Protein AF-A0A546XQP2-F1 (afdb_monomer)

Secondary structure (DSSP, 8-state):
--------EEEEEEE--SS-TT-EEEEEEEPPPGGG-TT------------------PPP----PPP-----TT-TTEEEEEEEEEEEETTEEEEEEEEEPPPHHHHHHHHHT--SS---HHHHHHHHHSS-HHHHTT--THHHHHHHHHHHHHS-GGGSPP---TTS--

Sequence (170 aa):
MQKSDDTLTARVAVPQSKSDPSDVEFEEIPLPPRDMWGDSVTAASGASTEATSAVVTKGPDREIETLDFLLEENSDVLRNIPLKFPFNWQGNPVRTISVRRLTTGEVGNIIDKRPADVPDNFDIYGAMTGLPASVLRGLISDDGELVAEACYDFLPRYFRPAEMDQSASS

Structure (mmCIF, N/CA/C/O backbone):
data_AF-A0A546XQP2-F1
#
_entry.id   AF-A0A546XQP2-F1
#
loop_
_atom_site.group_PDB
_atom_site.id
_atom_site.type_symbol
_atom_site.label_atom_id
_atom_site.label_alt_id
_atom_site.label_comp_id
_atom_site.label_asym_id
_atom_site.label_entity_id
_atom_site.label_seq_id
_atom_site.pdbx_PDB_ins_code
_atom_site.Cartn_x
_atom_site.Cartn_y
_atom_site.Cartn_z
_atom_site.occupancy
_atom_site.B_iso_or_equiv
_atom_site.auth_seq_id
_atom_site.auth_comp_id
_atom_site.auth_asym_id
_atom_site.auth_atom_id
_atom_site.pdbx_PDB_model_num
ATOM 1 N N . MET A 1 1 ? 12.754 -40.953 -59.811 1.00 38.28 1 MET A N 1
ATOM 2 C CA . MET A 1 1 ? 12.366 -40.458 -58.473 1.00 38.28 1 MET A CA 1
ATOM 3 C C . MET A 1 1 ? 12.185 -38.952 -58.573 1.00 38.28 1 MET A C 1
ATOM 5 O O . MET A 1 1 ? 13.168 -38.256 -58.781 1.00 38.28 1 MET A O 1
ATOM 9 N N . GLN A 1 2 ? 10.936 -38.478 -58.559 1.00 37.81 2 GLN A N 1
ATOM 10 C CA . GLN A 1 2 ? 10.591 -37.051 -58.536 1.00 37.81 2 GLN A CA 1
ATOM 11 C C . GLN A 1 2 ? 10.894 -36.499 -57.137 1.00 37.81 2 GLN A C 1
ATOM 13 O O . GLN A 1 2 ? 10.379 -37.032 -56.158 1.00 37.81 2 GLN A O 1
ATOM 18 N N . LYS A 1 3 ? 11.751 -35.477 -57.037 1.00 40.09 3 LYS A N 1
ATOM 19 C CA . LYS A 1 3 ? 11.860 -34.643 -55.834 1.00 40.09 3 LYS A CA 1
ATOM 20 C C . LYS A 1 3 ? 10.870 -33.497 -56.006 1.00 40.09 3 LYS A C 1
ATOM 22 O O . LYS A 1 3 ? 11.034 -32.691 -56.914 1.00 40.09 3 LYS A O 1
ATOM 27 N N . SER A 1 4 ? 9.821 -33.494 -55.199 1.00 43.28 4 SER A N 1
ATOM 28 C CA . SER A 1 4 ? 8.871 -32.391 -55.112 1.00 43.28 4 SER A CA 1
ATOM 29 C C . SER A 1 4 ? 9.535 -31.254 -54.331 1.00 43.28 4 SER A C 1
ATOM 31 O O . SER A 1 4 ? 9.843 -31.436 -53.155 1.00 43.28 4 SER A O 1
ATOM 33 N N . ASP A 1 5 ? 9.797 -30.125 -54.989 1.00 50.97 5 ASP A N 1
ATOM 34 C CA . ASP A 1 5 ? 10.130 -28.855 -54.333 1.00 50.97 5 ASP A CA 1
ATOM 35 C C . ASP A 1 5 ? 8.856 -28.329 -53.660 1.00 50.97 5 ASP A C 1
ATOM 37 O O . ASP A 1 5 ? 7.999 -27.715 -54.297 1.00 50.97 5 ASP A O 1
ATOM 41 N N . ASP A 1 6 ? 8.693 -28.654 -52.380 1.00 58.12 6 ASP A N 1
ATOM 42 C CA . ASP A 1 6 ? 7.555 -28.231 -51.568 1.00 58.12 6 ASP A CA 1
ATOM 43 C C . ASP A 1 6 ? 7.735 -26.739 -51.234 1.00 58.12 6 ASP A C 1
ATOM 45 O O . ASP A 1 6 ? 8.459 -26.361 -50.309 1.00 58.12 6 ASP A O 1
ATOM 49 N N . THR A 1 7 ? 7.164 -25.867 -52.069 1.00 57.34 7 THR A N 1
ATOM 50 C CA . THR A 1 7 ? 7.239 -24.409 -51.908 1.00 57.34 7 THR A CA 1
ATOM 51 C C . THR A 1 7 ? 6.306 -24.007 -50.769 1.00 57.34 7 THR A C 1
ATOM 53 O O . THR A 1 7 ? 5.112 -23.795 -50.959 1.00 57.34 7 THR A O 1
ATOM 56 N N . LEU A 1 8 ? 6.841 -23.960 -49.552 1.00 63.12 8 LEU A N 1
ATOM 57 C CA . LEU A 1 8 ? 6.102 -23.506 -48.377 1.00 63.12 8 LEU A CA 1
ATOM 58 C C . LEU A 1 8 ? 5.763 -22.014 -48.553 1.00 63.12 8 LEU A C 1
ATOM 60 O O . LEU A 1 8 ? 6.649 -21.215 -48.840 1.00 63.12 8 LEU A O 1
ATOM 64 N N . THR A 1 9 ? 4.502 -21.618 -48.390 1.00 63.66 9 THR A N 1
ATOM 65 C CA . THR A 1 9 ? 4.076 -20.207 -48.378 1.00 63.66 9 THR A CA 1
ATOM 66 C C . THR A 1 9 ? 3.639 -19.805 -46.969 1.00 63.66 9 THR A C 1
ATOM 68 O O . THR A 1 9 ? 3.063 -20.606 -46.231 1.00 63.66 9 THR A O 1
ATOM 71 N N . ALA A 1 10 ? 3.939 -18.571 -46.565 1.00 65.69 10 ALA A N 1
ATOM 72 C CA . ALA A 1 10 ? 3.492 -17.986 -45.302 1.00 65.6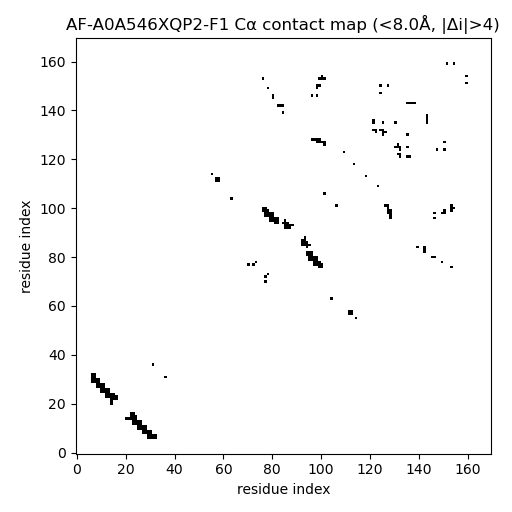9 10 ALA A CA 1
ATOM 73 C C . ALA A 1 10 ? 2.486 -16.864 -45.565 1.00 65.69 10 ALA A C 1
ATOM 75 O O . ALA A 1 10 ? 2.716 -16.019 -46.426 1.00 65.69 10 ALA A O 1
ATOM 76 N N . ARG A 1 11 ? 1.392 -16.835 -44.796 1.00 68.88 11 ARG A N 1
ATOM 77 C CA . ARG A 1 11 ? 0.415 -15.738 -44.804 1.00 68.88 11 ARG A CA 1
ATOM 78 C C . ARG A 1 11 ? 0.847 -14.664 -43.818 1.00 68.88 11 ARG A C 1
ATOM 80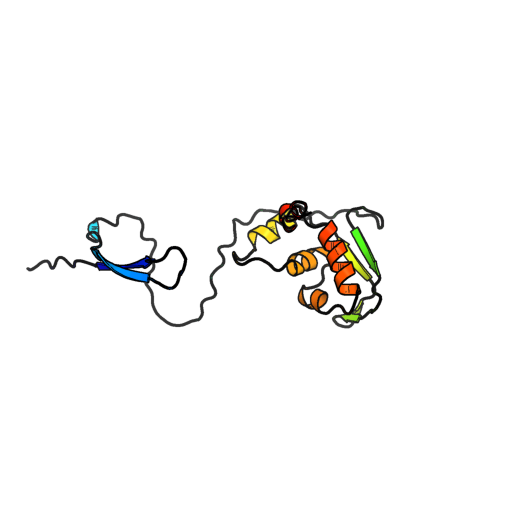 O O . ARG A 1 11 ? 0.917 -14.937 -42.621 1.00 68.88 11 ARG A O 1
ATOM 87 N N . VAL A 1 12 ? 1.119 -13.462 -44.310 1.00 65.31 12 VAL A N 1
ATOM 88 C CA . VAL A 1 12 ? 1.498 -12.307 -43.492 1.00 65.31 12 VAL A CA 1
ATOM 89 C C . VAL A 1 12 ? 0.381 -11.276 -43.559 1.00 65.31 12 VAL A C 1
ATOM 91 O O . VAL A 1 12 ? -0.090 -10.935 -44.638 1.00 65.31 12 VAL A O 1
ATOM 94 N N . ALA A 1 13 ? -0.059 -10.805 -42.395 1.00 71.38 13 ALA A N 1
ATOM 95 C CA . ALA A 1 13 ? -1.063 -9.758 -42.287 1.00 71.38 13 ALA A CA 1
ATOM 96 C C . ALA A 1 13 ? -0.361 -8.393 -42.371 1.00 71.38 13 ALA A C 1
ATOM 98 O O . ALA A 1 13 ? 0.458 -8.065 -41.509 1.00 71.38 13 ALA A O 1
ATOM 99 N N . VAL A 1 14 ? -0.653 -7.618 -43.414 1.00 68.25 14 VAL A N 1
ATOM 100 C CA . VAL A 1 14 ? -0.104 -6.279 -43.635 1.00 68.25 14 VAL A CA 1
ATOM 101 C C . VAL A 1 14 ? -1.186 -5.245 -43.299 1.00 68.25 14 VAL A C 1
ATOM 103 O O . VAL A 1 14 ? -2.235 -5.236 -43.949 1.00 68.25 14 VAL A O 1
ATOM 106 N N . PRO A 1 15 ? -0.984 -4.389 -42.279 1.00 67.00 15 PRO A N 1
ATOM 107 C CA . PRO A 1 15 ? -1.953 -3.357 -41.927 1.00 67.00 15 PRO A CA 1
ATOM 108 C C . PRO A 1 15 ? -2.037 -2.317 -43.047 1.00 67.00 15 PRO A C 1
ATOM 110 O O . PRO A 1 15 ? -1.030 -1.710 -43.414 1.00 67.00 15 PRO A O 1
ATOM 113 N N . GLN A 1 16 ? -3.241 -2.117 -43.582 1.00 70.06 16 GLN A N 1
ATOM 114 C CA . GLN A 1 16 ? -3.504 -1.191 -44.690 1.00 70.06 16 GLN A CA 1
ATOM 115 C C . GLN A 1 16 ? -3.756 0.243 -44.203 1.00 70.06 16 GLN A C 1
ATOM 117 O O . GLN A 1 16 ? -3.618 1.204 -44.962 1.00 70.06 16 GLN A O 1
ATOM 122 N N . SER A 1 17 ? -4.059 0.414 -42.914 1.00 60.28 17 SER A N 1
ATOM 123 C CA . SER A 1 17 ? -4.358 1.709 -42.311 1.00 60.28 17 SER A CA 1
ATOM 124 C C . SER A 1 17 ? -3.447 2.011 -41.127 1.00 60.28 17 SER A C 1
ATOM 126 O O . SER A 1 17 ? -3.207 1.184 -40.251 1.00 60.28 17 SER A O 1
ATOM 128 N N . LYS A 1 18 ? -2.964 3.255 -41.060 1.00 58.88 18 LYS A N 1
ATOM 129 C CA . LYS A 1 18 ? -2.162 3.755 -39.930 1.00 58.88 18 LYS A CA 1
ATOM 130 C C . LYS A 1 18 ? -3.002 3.999 -38.668 1.00 58.88 18 LYS A C 1
ATOM 132 O O . LYS A 1 18 ? -2.440 4.156 -37.588 1.00 58.88 18 LYS A O 1
ATOM 137 N N . SER A 1 19 ? -4.324 4.062 -38.814 1.00 54.19 19 SER A N 1
ATOM 138 C CA . SER A 1 19 ? -5.241 4.528 -37.768 1.00 54.19 19 SER A CA 1
ATOM 139 C C . SER A 1 19 ? -6.270 3.481 -37.345 1.00 54.19 19 SER A C 1
ATOM 141 O O . SER A 1 19 ? -6.931 3.683 -36.331 1.00 54.19 19 SER A O 1
ATOM 143 N N . ASP A 1 20 ? -6.407 2.384 -38.095 1.00 64.06 20 ASP A N 1
ATOM 144 C CA . ASP A 1 20 ? -7.295 1.273 -37.760 1.00 64.06 20 ASP A CA 1
ATOM 145 C C . ASP A 1 20 ? -6.489 -0.034 -37.704 1.00 64.06 20 ASP A C 1
ATOM 147 O O . ASP A 1 20 ? -6.099 -0.561 -38.747 1.00 64.06 20 ASP A O 1
ATOM 151 N N . PRO A 1 21 ? -6.207 -0.561 -36.500 1.00 60.62 21 PRO A N 1
ATOM 152 C CA . PRO A 1 21 ? -5.434 -1.788 -36.336 1.00 60.62 21 PRO A CA 1
ATOM 153 C C . PRO A 1 21 ? -6.194 -3.056 -36.765 1.00 60.62 21 PRO A C 1
ATOM 155 O O . PRO A 1 21 ? -5.605 -4.134 -36.744 1.00 60.62 21 PRO A O 1
ATOM 158 N N . SER A 1 22 ? -7.481 -2.954 -37.125 1.00 64.81 22 SER A N 1
ATOM 159 C CA . SER A 1 22 ? -8.293 -4.079 -37.608 1.00 64.81 22 SER A CA 1
ATOM 160 C C . SER A 1 22 ? -8.374 -4.186 -39.136 1.00 64.81 22 SER A C 1
ATOM 162 O O . SER A 1 22 ? -8.842 -5.205 -39.645 1.00 64.81 22 SER A O 1
ATOM 164 N N . ASP A 1 23 ? -7.870 -3.185 -39.865 1.00 67.69 23 ASP A N 1
ATOM 165 C CA . ASP A 1 23 ? -7.846 -3.158 -41.330 1.00 67.69 23 ASP A CA 1
ATOM 166 C C . ASP A 1 23 ? -6.538 -3.765 -41.866 1.00 67.69 23 ASP A C 1
ATOM 168 O O . ASP A 1 23 ? -5.498 -3.101 -41.969 1.00 67.69 23 ASP A O 1
ATOM 172 N N . VAL A 1 24 ? -6.574 -5.073 -42.136 1.00 66.31 24 VAL A N 1
ATOM 173 C CA . VAL A 1 24 ? -5.395 -5.882 -42.472 1.00 66.31 24 VAL A CA 1
ATOM 174 C C . VAL A 1 24 ? -5.663 -6.740 -43.708 1.00 66.31 24 VAL A C 1
ATOM 176 O O . VAL A 1 24 ? -6.646 -7.481 -43.756 1.00 66.31 24 VAL A O 1
ATOM 179 N N . GLU A 1 25 ? -4.759 -6.684 -44.687 1.00 66.56 25 GLU A N 1
ATOM 180 C CA . GLU A 1 25 ? -4.772 -7.547 -45.873 1.00 66.56 25 GLU A CA 1
ATOM 181 C C . GLU A 1 25 ? -3.744 -8.673 -45.706 1.00 66.56 25 GLU A C 1
ATOM 183 O O . GLU A 1 25 ? -2.655 -8.458 -45.173 1.00 66.56 25 GLU A O 1
ATOM 188 N N . PHE A 1 26 ? -4.088 -9.896 -46.112 1.00 64.75 26 PHE A N 1
ATOM 189 C CA . PHE A 1 26 ? -3.217 -11.060 -45.947 1.00 64.75 26 PHE A CA 1
ATOM 190 C C . PHE A 1 26 ? -2.530 -11.400 -47.268 1.00 64.75 26 PHE A C 1
ATOM 192 O O . PHE A 1 26 ? -3.178 -11.873 -48.201 1.00 64.75 26 PHE A O 1
ATOM 199 N N . GLU A 1 27 ? -1.215 -11.212 -47.320 1.00 67.62 27 GLU A N 1
ATOM 200 C CA . GLU A 1 27 ? -0.383 -11.549 -48.476 1.00 67.62 27 GLU A CA 1
ATOM 201 C C . GLU A 1 27 ? 0.355 -12.879 -48.249 1.00 67.62 27 GLU A C 1
ATOM 203 O O . GLU A 1 27 ? 0.792 -13.191 -47.137 1.00 67.62 27 GLU A O 1
ATOM 208 N N . GLU A 1 28 ? 0.490 -13.688 -49.305 1.00 62.88 28 GLU A N 1
ATOM 209 C CA . GLU A 1 28 ? 1.222 -14.959 -49.272 1.00 62.88 28 GLU A CA 1
ATOM 210 C C . GLU A 1 28 ? 2.649 -14.764 -49.793 1.00 62.88 28 GLU A C 1
ATOM 212 O O . GLU A 1 28 ? 2.868 -14.506 -50.977 1.00 62.88 28 GLU A O 1
ATOM 217 N N . ILE A 1 29 ? 3.633 -14.907 -48.904 1.00 70.44 29 ILE A N 1
ATOM 218 C CA . ILE A 1 29 ? 5.054 -14.769 -49.232 1.00 70.44 29 ILE A CA 1
ATOM 219 C C . ILE A 1 29 ? 5.676 -16.171 -49.314 1.00 70.44 29 ILE A C 1
ATOM 221 O O . ILE A 1 29 ? 5.491 -16.975 -48.391 1.00 70.44 29 ILE A O 1
ATOM 225 N N . PRO A 1 30 ? 6.415 -16.504 -50.390 1.00 67.50 30 PRO A N 1
ATOM 226 C CA . PRO A 1 30 ? 7.108 -17.782 -50.491 1.00 67.50 30 PRO A CA 1
ATOM 227 C C . PRO A 1 30 ? 8.223 -17.857 -49.447 1.00 67.50 30 PRO A C 1
ATOM 229 O O . PRO A 1 30 ? 9.082 -16.978 -49.357 1.00 67.50 30 PRO A O 1
ATOM 232 N N . LEU A 1 31 ? 8.208 -18.920 -48.652 1.00 65.69 31 LEU A N 1
ATOM 233 C CA . LEU A 1 31 ? 9.253 -19.191 -47.682 1.00 65.69 31 LEU A CA 1
ATOM 234 C C . LEU A 1 31 ? 10.491 -19.748 -48.392 1.00 65.69 31 LEU A C 1
ATOM 236 O O . LEU A 1 31 ? 10.372 -20.499 -49.366 1.00 65.69 31 LEU A O 1
ATOM 240 N N . PRO A 1 32 ? 11.696 -19.418 -47.896 1.00 69.00 32 PRO A N 1
ATOM 241 C CA . PRO A 1 32 ? 12.914 -20.015 -48.414 1.00 69.00 32 PRO A CA 1
ATOM 242 C C . PRO A 1 32 ? 12.909 -21.532 -48.165 1.00 69.00 32 PRO A C 1
ATOM 244 O O . PRO A 1 32 ? 12.367 -21.978 -47.144 1.00 69.00 32 PRO A O 1
ATOM 247 N N . PRO A 1 33 ? 13.536 -22.328 -49.052 1.00 70.19 33 PRO A N 1
ATOM 248 C CA . PRO A 1 33 ? 13.646 -23.771 -48.891 1.00 70.19 33 PRO A CA 1
ATOM 249 C C . PRO A 1 33 ? 14.171 -24.153 -47.505 1.00 70.19 33 PRO A C 1
ATOM 251 O O . PRO A 1 33 ? 15.088 -23.523 -46.973 1.00 70.19 33 PRO A O 1
ATOM 254 N N . ARG A 1 34 ? 13.586 -25.210 -46.935 1.00 62.56 34 ARG A N 1
ATOM 255 C CA . ARG A 1 34 ? 13.794 -25.653 -45.545 1.00 62.56 34 ARG A CA 1
ATOM 256 C C . ARG A 1 34 ? 15.262 -25.933 -45.194 1.00 62.56 34 ARG A C 1
ATOM 258 O O . ARG A 1 34 ? 15.644 -25.794 -44.038 1.00 62.56 34 ARG A O 1
ATOM 265 N N . ASP A 1 35 ? 16.085 -26.257 -46.191 1.00 60.06 35 ASP A N 1
ATOM 266 C CA . ASP A 1 35 ? 17.528 -26.483 -46.039 1.00 60.06 35 ASP A CA 1
ATOM 267 C C . ASP A 1 35 ? 18.313 -25.213 -45.648 1.00 60.06 35 ASP A C 1
ATOM 269 O O . ASP A 1 35 ? 19.423 -25.314 -45.132 1.00 60.06 35 ASP A O 1
ATOM 273 N N . MET A 1 36 ? 17.752 -24.011 -45.851 1.00 61.47 36 MET A N 1
ATOM 274 C CA . MET A 1 36 ? 18.391 -22.736 -45.481 1.00 61.47 36 MET A CA 1
ATOM 275 C C . MET A 1 36 ? 18.049 -22.247 -44.064 1.00 61.47 36 MET A C 1
ATOM 277 O O . MET A 1 36 ? 18.519 -21.190 -43.650 1.00 61.47 36 MET A O 1
ATOM 281 N N . TRP A 1 37 ? 17.252 -22.995 -43.297 1.00 64.12 37 TRP A N 1
ATOM 282 C CA . TRP A 1 37 ? 16.775 -22.600 -41.963 1.00 64.12 37 TRP A CA 1
ATOM 283 C C . TRP A 1 37 ? 17.765 -22.983 -40.836 1.00 64.12 37 TRP A C 1
ATOM 285 O O . TRP A 1 37 ? 17.349 -23.455 -39.778 1.00 64.12 37 TRP A O 1
ATOM 295 N N . GLY A 1 38 ? 19.076 -22.841 -41.074 1.00 52.53 38 GLY A N 1
ATOM 296 C CA . GLY A 1 38 ? 20.147 -23.323 -40.185 1.00 52.53 38 GLY A CA 1
ATOM 297 C C . GLY A 1 38 ? 20.003 -22.899 -38.713 1.00 52.53 38 GLY A C 1
ATOM 298 O O . GLY A 1 38 ? 19.744 -21.733 -38.434 1.00 52.53 38 GLY A O 1
ATOM 299 N N . ASP A 1 39 ? 20.158 -23.873 -37.800 1.00 51.97 39 ASP A N 1
ATOM 300 C CA . ASP A 1 39 ? 20.317 -23.806 -36.326 1.00 51.97 39 ASP A CA 1
ATOM 301 C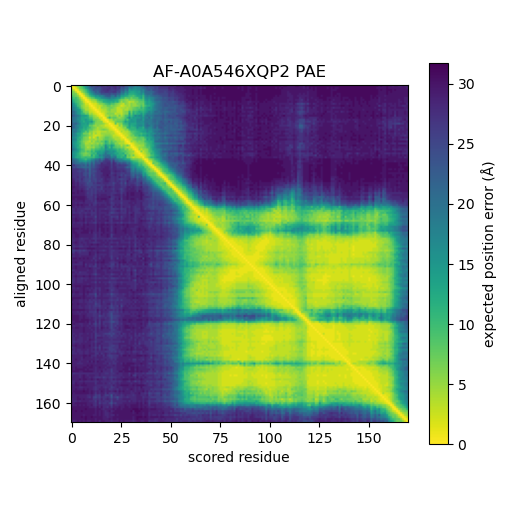 C . ASP A 1 39 ? 19.632 -22.655 -35.558 1.00 51.97 39 ASP A C 1
ATOM 303 O O . ASP A 1 39 ? 20.125 -22.165 -34.545 1.00 51.97 39 ASP A O 1
ATOM 307 N N . SER A 1 40 ? 18.451 -22.225 -35.994 1.00 51.06 40 SER A N 1
ATOM 308 C CA . SER A 1 40 ? 17.608 -21.263 -35.268 1.00 51.06 40 SER A CA 1
ATOM 309 C C . SER A 1 40 ? 16.159 -21.733 -35.218 1.00 51.06 40 SER A C 1
ATOM 311 O O . SER A 1 40 ? 15.223 -20.971 -35.438 1.00 51.06 40 SER A O 1
ATOM 313 N N . VAL A 1 41 ? 15.973 -23.019 -34.917 1.00 45.28 41 VAL A N 1
ATOM 314 C CA . VAL A 1 41 ? 14.661 -23.591 -34.607 1.00 45.28 41 VAL A CA 1
ATOM 315 C C . VAL A 1 41 ? 14.769 -24.391 -33.311 1.00 45.28 41 VAL A C 1
ATOM 317 O O . VAL A 1 41 ? 14.786 -25.620 -33.311 1.00 45.28 41 VAL A O 1
ATOM 320 N N . THR A 1 42 ? 14.810 -23.694 -32.173 1.00 37.84 42 THR A N 1
ATOM 321 C CA . THR A 1 42 ? 14.348 -24.310 -30.924 1.00 37.84 42 THR A CA 1
ATOM 322 C C . THR A 1 42 ? 12.833 -24.458 -31.044 1.00 37.84 42 THR A C 1
ATOM 324 O O . THR A 1 42 ? 12.073 -23.511 -30.874 1.00 37.84 42 THR A O 1
ATOM 327 N N . ALA A 1 43 ? 12.463 -25.661 -31.475 1.00 42.91 43 ALA A N 1
ATOM 328 C CA . ALA A 1 43 ? 11.152 -26.265 -31.660 1.00 42.91 43 ALA A CA 1
ATOM 329 C C . ALA A 1 43 ? 9.923 -25.525 -31.092 1.00 42.91 43 ALA A C 1
ATOM 331 O O . ALA A 1 43 ? 9.693 -25.493 -29.886 1.00 42.91 43 ALA A O 1
ATOM 332 N N . ALA A 1 44 ? 9.029 -25.128 -31.999 1.00 45.78 44 ALA A N 1
ATOM 333 C CA . ALA A 1 44 ? 7.592 -25.147 -31.756 1.00 45.78 44 ALA A CA 1
ATOM 334 C C . ALA A 1 44 ? 6.967 -26.172 -32.718 1.00 45.78 44 ALA A C 1
ATOM 336 O O . ALA A 1 44 ? 6.886 -25.939 -33.922 1.00 45.78 44 ALA A O 1
ATOM 337 N N . SER A 1 45 ? 6.564 -27.330 -32.189 1.00 38.41 45 SER A N 1
ATOM 338 C CA . SER A 1 45 ? 5.722 -28.312 -32.882 1.00 38.41 45 SER A CA 1
ATOM 339 C C . SER A 1 45 ? 4.535 -28.614 -31.972 1.00 38.41 45 SER A C 1
ATOM 341 O O . SER A 1 45 ? 4.724 -29.054 -30.839 1.00 38.41 45 SER A O 1
ATOM 343 N N . GLY A 1 46 ? 3.335 -28.260 -32.432 1.00 38.53 46 GLY A N 1
ATOM 344 C CA . GLY A 1 46 ? 2.120 -28.190 -31.623 1.00 38.53 46 GLY A CA 1
ATOM 345 C C . GLY A 1 46 ? 1.276 -29.464 -31.586 1.00 38.53 46 GLY A C 1
ATOM 346 O O . GLY A 1 46 ? 1.455 -30.363 -32.401 1.00 38.53 46 GLY A O 1
ATOM 347 N N . ALA A 1 47 ? 0.322 -29.505 -30.648 1.00 35.50 47 ALA A N 1
ATOM 348 C CA . ALA A 1 47 ? -1.125 -29.557 -30.911 1.00 35.50 47 ALA A CA 1
ATOM 349 C C . ALA A 1 47 ? -1.926 -29.918 -29.637 1.00 35.50 47 ALA A C 1
ATOM 351 O O . ALA A 1 47 ? -1.589 -30.866 -28.936 1.00 35.50 47 ALA A O 1
ATOM 352 N N . SER A 1 48 ? -3.063 -29.228 -29.477 1.00 35.69 48 SER A N 1
ATOM 353 C CA . SER A 1 48 ? -4.256 -29.542 -28.662 1.00 35.69 48 SER A CA 1
ATOM 354 C C . SER A 1 48 ? -4.352 -29.057 -27.205 1.00 35.69 48 SER A C 1
ATOM 356 O O . SER A 1 48 ? -3.734 -29.588 -26.294 1.00 35.69 48 SER A O 1
ATOM 358 N N . THR A 1 49 ? -5.284 -28.110 -27.042 1.00 37.81 49 THR A N 1
ATOM 359 C CA . THR A 1 49 ? -6.300 -28.017 -25.978 1.00 37.81 49 THR A CA 1
ATOM 360 C C . THR A 1 49 ? -5.833 -27.945 -24.525 1.00 37.81 49 THR A C 1
ATOM 362 O O . THR A 1 49 ? -6.010 -28.889 -23.773 1.00 37.81 49 THR A O 1
ATOM 365 N N . GLU A 1 50 ? -5.407 -26.761 -24.091 1.00 33.28 50 GLU A N 1
ATOM 366 C CA . GLU A 1 50 ? -5.760 -26.219 -22.773 1.00 33.28 50 GLU A CA 1
ATOM 367 C C . GLU A 1 50 ? -5.433 -24.726 -22.758 1.00 33.28 50 GLU A C 1
ATOM 369 O O . GLU A 1 50 ? -4.449 -24.293 -23.364 1.00 33.28 50 GLU A O 1
ATOM 374 N N . ALA A 1 51 ? -6.287 -23.930 -22.113 1.00 48.38 51 ALA A N 1
ATOM 375 C CA . ALA A 1 51 ? -6.073 -22.508 -21.886 1.00 48.38 51 ALA A CA 1
ATOM 376 C C . ALA A 1 51 ? -4.769 -22.321 -21.099 1.00 48.38 51 ALA A C 1
ATOM 378 O O . ALA A 1 51 ? -4.743 -22.363 -19.872 1.00 48.38 51 ALA A O 1
ATOM 379 N N . THR A 1 52 ? -3.667 -22.179 -21.825 1.00 31.89 52 THR A N 1
ATOM 380 C CA . THR A 1 52 ? -2.346 -22.042 -21.235 1.00 31.89 52 THR A CA 1
ATOM 381 C C . THR A 1 52 ? -2.123 -20.556 -21.058 1.00 31.89 52 THR A C 1
ATOM 383 O O . THR A 1 52 ? -1.827 -19.839 -22.014 1.00 31.89 52 THR A O 1
ATOM 386 N N . SER A 1 53 ? -2.364 -20.101 -19.828 1.00 43.34 53 SER A N 1
ATOM 387 C CA . SER A 1 53 ? -1.938 -18.808 -19.311 1.00 43.34 53 SER A CA 1
ATOM 388 C C . SER A 1 53 ? -0.596 -18.426 -19.915 1.00 43.34 53 SER A C 1
ATOM 390 O O . SER A 1 53 ? 0.361 -19.200 -19.837 1.00 43.34 53 SER A O 1
ATOM 392 N N . ALA A 1 54 ? -0.545 -17.239 -20.519 1.00 43.34 54 ALA A N 1
ATOM 393 C CA . ALA A 1 54 ? 0.687 -16.628 -20.974 1.00 43.34 54 ALA A CA 1
ATOM 394 C C . ALA A 1 54 ? 1.730 -16.753 -19.858 1.00 43.34 54 ALA A C 1
ATOM 396 O O . ALA A 1 54 ? 1.565 -16.204 -18.766 1.00 43.34 54 ALA A O 1
ATOM 397 N N . VAL A 1 55 ? 2.773 -17.541 -20.116 1.00 40.28 55 VAL A N 1
ATOM 398 C CA . VAL A 1 55 ? 3.923 -17.628 -19.227 1.00 40.28 55 VAL A CA 1
ATOM 399 C C . VAL A 1 55 ? 4.613 -16.282 -19.340 1.00 40.28 55 VAL A C 1
ATOM 401 O O . VAL A 1 55 ? 5.362 -16.022 -20.278 1.00 40.28 55 VAL A O 1
ATOM 404 N N . VAL A 1 56 ? 4.298 -15.406 -18.389 1.00 48.31 56 VAL A N 1
ATOM 405 C CA . VAL A 1 56 ? 5.075 -14.211 -18.093 1.00 48.31 56 VAL A CA 1
ATOM 406 C C . VAL A 1 56 ? 6.499 -14.704 -17.870 1.00 48.31 56 VAL A C 1
ATOM 408 O O . VAL A 1 56 ? 6.782 -15.381 -16.880 1.00 48.31 56 VAL A O 1
ATOM 411 N N . THR A 1 57 ? 7.389 -14.443 -18.825 1.00 41.94 57 THR A N 1
ATOM 412 C CA . THR A 1 57 ? 8.821 -14.680 -18.663 1.00 41.94 57 THR A CA 1
ATOM 413 C C . THR A 1 57 ? 9.297 -13.798 -17.519 1.00 41.94 57 THR A C 1
ATOM 415 O O . THR A 1 57 ? 9.576 -12.617 -17.708 1.00 41.94 57 THR A O 1
ATOM 418 N N . LYS A 1 58 ? 9.315 -14.382 -16.315 1.00 52.91 58 LYS A N 1
ATOM 419 C CA . LYS A 1 58 ? 9.888 -13.817 -15.096 1.00 52.91 58 LYS A CA 1
ATOM 420 C C . LYS A 1 58 ? 11.294 -13.328 -15.453 1.00 52.91 58 LYS A C 1
ATOM 422 O O . LYS A 1 58 ? 12.102 -14.115 -15.951 1.00 52.91 58 LYS A O 1
ATOM 427 N N . GLY A 1 59 ? 11.558 -12.035 -15.253 1.00 58.44 59 GLY A N 1
ATOM 428 C CA . GLY A 1 59 ? 12.904 -11.481 -15.392 1.00 58.44 59 GLY A CA 1
ATOM 429 C C . GLY A 1 59 ? 13.918 -12.272 -14.548 1.00 58.44 59 GLY A C 1
ATOM 430 O O . GLY A 1 59 ? 13.511 -13.016 -13.650 1.00 58.44 59 GLY A O 1
ATOM 431 N N . PRO A 1 60 ? 15.227 -12.159 -14.837 1.00 62.44 60 PRO A N 1
ATOM 432 C CA . PRO A 1 60 ? 16.254 -12.893 -14.101 1.00 62.44 60 PRO A CA 1
ATOM 433 C C . PRO A 1 60 ? 16.069 -12.687 -12.594 1.00 62.44 60 PRO A C 1
ATOM 435 O O . PRO A 1 60 ? 15.944 -11.549 -12.144 1.00 62.44 60 PRO A O 1
ATOM 438 N N . ASP A 1 61 ? 16.016 -13.788 -11.839 1.00 64.75 61 ASP A N 1
ATOM 439 C CA . ASP A 1 61 ? 15.846 -13.766 -10.385 1.00 64.75 61 ASP A CA 1
ATOM 440 C C . ASP A 1 61 ? 17.073 -13.071 -9.784 1.00 64.75 61 ASP A C 1
ATOM 442 O O . ASP A 1 61 ? 18.179 -13.613 -9.792 1.00 64.75 61 ASP A O 1
ATOM 446 N N . ARG A 1 62 ? 16.907 -11.814 -9.369 1.00 73.62 62 ARG A N 1
ATOM 447 C CA . ARG A 1 62 ? 17.966 -11.060 -8.701 1.00 73.62 62 ARG A CA 1
ATOM 448 C C . ARG A 1 62 ? 17.978 -11.502 -7.246 1.00 73.62 62 ARG A C 1
ATOM 450 O O . ARG A 1 62 ? 16.949 -11.425 -6.578 1.00 73.62 62 ARG A O 1
ATOM 457 N N . GLU A 1 63 ? 19.131 -11.932 -6.748 1.00 78.12 63 GLU A N 1
ATOM 458 C CA . GLU A 1 63 ? 19.309 -12.157 -5.314 1.00 78.12 63 GLU A CA 1
ATOM 459 C C . GLU A 1 63 ? 19.157 -10.810 -4.592 1.00 78.12 63 GLU A C 1
ATOM 461 O O . GLU A 1 63 ? 19.969 -9.898 -4.757 1.00 78.12 63 GLU A O 1
ATOM 466 N N . ILE A 1 64 ? 18.054 -10.654 -3.857 1.00 79.81 64 ILE A N 1
ATOM 467 C CA . ILE A 1 64 ? 17.739 -9.460 -3.071 1.00 79.81 64 ILE A CA 1
ATOM 468 C C . ILE A 1 64 ? 17.763 -9.868 -1.604 1.00 79.81 64 ILE A C 1
ATOM 470 O O . ILE A 1 64 ? 16.907 -10.629 -1.150 1.00 79.81 64 ILE A O 1
ATOM 474 N N . GLU A 1 65 ? 18.724 -9.327 -0.862 1.00 84.31 65 GLU A N 1
ATOM 475 C CA . GLU A 1 65 ? 18.802 -9.533 0.579 1.00 84.31 65 GLU A CA 1
ATOM 476 C C . GLU A 1 65 ? 17.632 -8.824 1.276 1.00 84.31 65 GLU A C 1
ATOM 478 O O . GLU A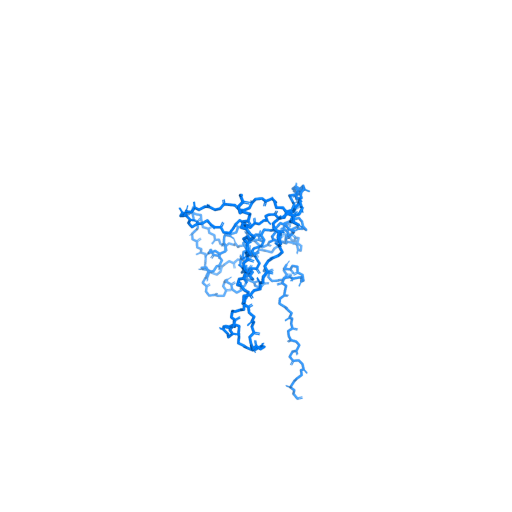 1 65 ? 17.328 -7.660 0.992 1.00 84.31 65 GLU A O 1
ATOM 483 N N . THR A 1 66 ? 16.971 -9.517 2.205 1.00 83.19 66 THR A N 1
ATOM 484 C CA . THR A 1 66 ? 15.917 -8.908 3.024 1.00 83.19 66 THR A CA 1
ATOM 485 C C . THR A 1 66 ? 16.555 -8.227 4.224 1.00 83.19 66 THR A C 1
ATOM 487 O O . THR A 1 66 ? 17.176 -8.879 5.060 1.00 83.19 66 THR A O 1
ATOM 490 N N . LEU A 1 67 ? 16.403 -6.907 4.300 1.00 85.44 67 LEU A N 1
ATOM 491 C CA . LEU A 1 67 ? 16.939 -6.099 5.389 1.00 85.44 67 LEU A CA 1
ATOM 492 C C . LEU A 1 67 ? 15.847 -5.822 6.422 1.00 85.44 67 LEU A C 1
ATOM 494 O O . LEU A 1 67 ? 14.743 -5.411 6.062 1.00 85.44 67 LEU A O 1
ATOM 498 N N . ASP A 1 68 ? 16.180 -6.013 7.696 1.00 82.75 68 ASP A N 1
ATOM 499 C CA . ASP A 1 68 ? 15.336 -5.613 8.819 1.00 82.75 68 ASP A CA 1
ATOM 500 C C . ASP A 1 68 ? 15.744 -4.208 9.279 1.00 82.75 68 ASP A C 1
ATOM 502 O O . ASP A 1 68 ? 16.845 -3.994 9.797 1.00 82.75 68 ASP A O 1
ATOM 506 N N . PHE A 1 69 ? 14.888 -3.223 9.010 1.00 83.44 69 PHE A N 1
ATOM 507 C CA . PHE A 1 69 ? 15.149 -1.832 9.363 1.00 83.44 69 PHE A CA 1
ATOM 508 C C . PHE A 1 69 ? 14.585 -1.539 10.750 1.00 83.44 69 PHE A C 1
ATOM 510 O O . PHE A 1 69 ? 13.390 -1.692 10.992 1.00 83.44 69 PHE A O 1
ATOM 517 N N . LEU A 1 70 ? 15.435 -1.027 11.639 1.00 85.06 70 LEU A N 1
ATOM 518 C CA . LEU A 1 70 ? 15.034 -0.555 12.964 1.00 85.06 70 LEU A CA 1
ATOM 519 C C . LEU A 1 70 ? 14.340 0.810 12.842 1.00 85.06 70 LEU A C 1
ATOM 521 O O . LEU A 1 70 ? 14.941 1.855 13.088 1.00 85.06 70 LEU A O 1
ATOM 525 N N . LEU A 1 71 ? 13.091 0.796 12.377 1.00 78.06 71 LEU A N 1
ATOM 526 C CA . LEU A 1 71 ? 12.289 1.997 12.168 1.00 78.06 71 LEU A CA 1
ATOM 527 C C . LEU A 1 71 ? 11.692 2.488 13.488 1.00 78.06 71 LEU A C 1
ATOM 529 O O . LEU A 1 71 ? 11.021 1.743 14.199 1.00 78.06 71 LEU A O 1
ATOM 533 N N . GLU A 1 72 ? 11.901 3.765 13.787 1.00 80.50 72 GLU A N 1
ATOM 534 C CA . GLU A 1 72 ? 11.200 4.450 14.872 1.00 80.50 72 GLU A CA 1
ATOM 535 C C . GLU A 1 72 ? 9.797 4.887 14.413 1.00 80.50 72 GLU A C 1
ATOM 537 O O . GLU A 1 72 ? 9.580 5.160 13.230 1.00 80.50 72 GLU A O 1
ATOM 542 N N . GLU A 1 73 ? 8.843 5.006 15.345 1.00 69.69 73 GLU A N 1
ATOM 543 C CA . GLU A 1 73 ? 7.443 5.377 15.048 1.00 69.69 73 GLU A CA 1
ATOM 544 C C . GLU A 1 73 ? 7.283 6.720 14.311 1.00 69.69 73 GLU A C 1
ATOM 546 O O . GLU A 1 73 ? 6.269 6.925 13.648 1.00 69.69 73 GLU A O 1
ATOM 551 N N . ASN A 1 74 ? 8.276 7.615 14.391 1.00 69.31 74 ASN A N 1
ATOM 552 C CA . ASN A 1 74 ? 8.281 8.928 13.731 1.00 69.31 74 ASN A CA 1
ATOM 553 C C . ASN A 1 74 ? 9.230 8.999 12.526 1.00 69.31 74 ASN A C 1
ATOM 555 O O . ASN A 1 74 ? 9.653 10.084 12.132 1.00 69.31 74 ASN A O 1
ATOM 559 N N . SER A 1 75 ? 9.630 7.858 11.968 1.00 78.94 75 SER A N 1
ATOM 560 C CA . SER A 1 75 ? 10.499 7.851 10.798 1.00 78.94 75 SER A CA 1
ATOM 561 C C . SER A 1 75 ? 9.747 8.332 9.555 1.00 78.94 75 SER A C 1
ATOM 563 O O . SER A 1 75 ? 8.640 7.874 9.283 1.00 78.94 75 SER A O 1
ATOM 565 N N . ASP A 1 76 ? 10.385 9.167 8.730 1.00 82.00 76 ASP A N 1
ATOM 566 C CA . ASP A 1 76 ? 9.826 9.678 7.465 1.00 82.00 76 ASP A CA 1
ATOM 567 C C . ASP A 1 76 ? 9.470 8.577 6.445 1.00 82.00 76 ASP A C 1
ATOM 569 O O . ASP A 1 76 ? 8.925 8.855 5.377 1.00 82.00 76 ASP A O 1
ATOM 573 N N . VAL A 1 77 ? 9.815 7.320 6.730 1.00 85.75 77 VAL A N 1
ATOM 574 C CA . VAL A 1 77 ? 9.527 6.160 5.879 1.00 85.75 77 VAL A CA 1
ATOM 575 C C . VAL A 1 77 ? 8.282 5.381 6.307 1.00 85.75 77 VAL A C 1
ATOM 577 O O . VAL A 1 77 ? 7.919 4.437 5.607 1.00 85.75 77 VAL A O 1
ATOM 580 N N . LEU A 1 78 ? 7.640 5.747 7.422 1.00 89.62 78 LEU A N 1
ATOM 581 C CA . LEU A 1 78 ? 6.432 5.111 7.949 1.00 89.62 78 LEU A CA 1
ATOM 582 C C . LEU A 1 78 ? 5.385 6.180 8.290 1.00 89.62 78 LEU A C 1
ATOM 584 O O . LEU A 1 78 ? 5.652 7.115 9.036 1.00 89.62 78 LEU A O 1
ATOM 588 N N . ARG A 1 79 ? 4.163 6.028 7.779 1.00 91.31 79 ARG A N 1
ATOM 589 C CA . ARG A 1 79 ? 3.025 6.899 8.094 1.00 91.31 79 ARG A CA 1
ATOM 590 C C . ARG A 1 79 ? 1.860 6.057 8.594 1.00 91.31 79 ARG A C 1
ATOM 592 O O . ARG A 1 79 ? 1.396 5.162 7.896 1.00 91.31 79 ARG A O 1
ATOM 599 N N . ASN A 1 80 ? 1.359 6.373 9.782 1.00 92.94 80 ASN A N 1
ATOM 600 C CA . ASN A 1 80 ? 0.194 5.712 10.366 1.00 92.94 80 ASN A CA 1
ATOM 601 C C . ASN A 1 80 ? -1.063 6.551 10.123 1.00 92.94 80 ASN A C 1
ATOM 603 O O . ASN A 1 80 ? -1.117 7.716 10.511 1.00 92.94 80 ASN A O 1
ATOM 607 N N . ILE A 1 81 ? -2.074 5.951 9.498 1.00 93.06 81 ILE A N 1
ATOM 608 C CA . ILE A 1 81 ? -3.325 6.614 9.126 1.00 93.06 81 ILE A CA 1
ATOM 609 C C . ILE A 1 81 ? -4.450 6.020 9.973 1.00 93.06 81 ILE A C 1
ATOM 611 O O . ILE A 1 81 ? -4.805 4.853 9.772 1.00 93.06 81 ILE A O 1
ATOM 615 N N . PRO A 1 82 ? -4.999 6.767 10.946 1.00 95.25 82 PRO A N 1
ATOM 616 C CA . PRO A 1 82 ? -6.161 6.316 11.696 1.00 95.25 82 PRO A CA 1
ATOM 617 C C . PRO A 1 82 ? -7.399 6.332 10.792 1.00 95.25 82 PRO A C 1
ATOM 619 O O . PRO A 1 82 ? -7.679 7.332 10.133 1.00 95.25 82 PRO A 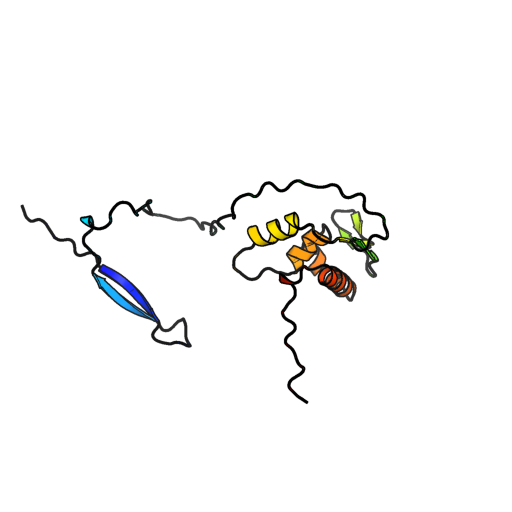O 1
ATOM 622 N N . LEU A 1 83 ? -8.146 5.230 10.779 1.00 95.38 83 LEU A N 1
ATOM 623 C CA . LEU A 1 83 ? -9.358 5.084 9.976 1.00 95.38 83 LEU A CA 1
ATOM 624 C C . LEU A 1 83 ? -10.554 5.727 10.675 1.00 95.38 83 LEU A C 1
ATOM 626 O O . LEU A 1 83 ? -10.789 5.487 11.866 1.00 95.38 83 LEU A O 1
ATOM 630 N N . LYS A 1 84 ? -11.355 6.483 9.922 1.00 95.75 84 LYS A N 1
ATOM 631 C CA . LYS A 1 84 ? -12.649 6.997 10.392 1.00 95.75 84 LYS A CA 1
ATOM 632 C C . LYS A 1 84 ? -13.664 5.866 10.542 1.00 95.75 84 LYS A C 1
ATOM 634 O O . LYS A 1 84 ? -14.475 5.892 11.470 1.00 95.75 84 LYS A O 1
ATOM 639 N N . PHE A 1 85 ? -13.587 4.860 9.671 1.00 94.75 85 PHE A N 1
ATOM 640 C CA . PHE A 1 85 ? -14.468 3.697 9.653 1.00 94.75 85 PHE A CA 1
ATOM 641 C C . PHE A 1 85 ? -13.665 2.402 9.843 1.00 94.75 85 PHE A C 1
ATOM 643 O O . PHE A 1 85 ? -13.365 1.698 8.876 1.00 94.75 85 PHE A O 1
ATOM 650 N N . PRO A 1 86 ? -13.317 2.048 11.096 1.00 94.62 86 PRO A N 1
ATOM 651 C CA . PRO A 1 86 ? -12.676 0.775 11.391 1.00 94.62 86 PRO A CA 1
ATOM 652 C C . PRO A 1 86 ? -13.486 -0.413 10.869 1.00 94.62 86 PRO A C 1
ATOM 654 O O . PRO A 1 86 ? -14.715 -0.428 10.961 1.00 94.62 86 PRO A O 1
ATOM 657 N N . PHE A 1 87 ? -12.795 -1.445 10.397 1.00 95.69 87 PHE A N 1
ATOM 658 C CA . PHE A 1 87 ? -13.416 -2.648 9.844 1.00 95.69 87 PHE A CA 1
ATOM 659 C C . PHE A 1 87 ? -12.786 -3.915 10.419 1.00 95.69 87 PHE A C 1
ATOM 661 O O . PHE A 1 87 ? -11.708 -3.884 11.007 1.00 95.69 87 PHE A O 1
ATOM 668 N N . ASN A 1 88 ? -13.468 -5.048 10.253 1.00 96.31 88 ASN A N 1
ATOM 669 C CA . ASN A 1 88 ? -12.922 -6.351 10.615 1.00 96.31 88 ASN A CA 1
ATOM 670 C C . ASN A 1 88 ? -12.361 -7.027 9.370 1.00 96.31 88 ASN A C 1
ATOM 672 O O . ASN A 1 88 ? -13.090 -7.255 8.403 1.00 96.31 88 ASN A O 1
ATOM 676 N N . TRP A 1 89 ? -11.090 -7.404 9.417 1.00 94.50 89 TRP A N 1
ATOM 677 C CA . TRP A 1 89 ? -10.443 -8.162 8.358 1.00 94.50 89 TRP A CA 1
ATOM 678 C C . TRP A 1 89 ? -9.881 -9.456 8.919 1.00 94.50 89 TRP A C 1
ATOM 680 O O . TRP A 1 89 ? -9.094 -9.443 9.862 1.00 94.50 89 TRP A O 1
ATOM 690 N N . GLN A 1 90 ? -10.337 -10.587 8.376 1.00 94.44 90 GLN A N 1
ATOM 691 C CA . GLN A 1 90 ? -9.940 -11.922 8.844 1.00 94.44 90 GLN A CA 1
ATOM 692 C C . GLN A 1 90 ? -10.131 -12.115 10.365 1.00 94.44 90 GLN A C 1
ATOM 694 O O . GLN A 1 90 ? -9.338 -12.774 11.027 1.00 94.44 90 GLN A O 1
ATOM 699 N N . GLY A 1 91 ? -11.184 -11.512 10.929 1.00 94.69 91 GLY A N 1
ATOM 700 C CA . GLY A 1 91 ? -11.479 -11.567 12.365 1.00 94.69 91 GLY A CA 1
ATOM 701 C C . GLY A 1 91 ? -10.704 -10.567 13.230 1.00 94.69 91 GLY A C 1
ATOM 702 O O . GLY A 1 91 ? -10.974 -10.490 14.425 1.00 94.69 91 GLY A O 1
ATOM 703 N N . ASN A 1 92 ? -9.804 -9.769 12.649 1.00 94.62 92 ASN A N 1
ATOM 704 C CA . ASN A 1 92 ? -9.032 -8.759 13.366 1.00 94.62 92 ASN A CA 1
ATOM 705 C C . ASN A 1 92 ? -9.600 -7.350 13.127 1.00 94.62 92 ASN A C 1
ATOM 707 O O . ASN A 1 92 ? -9.823 -6.978 11.970 1.00 94.62 92 ASN A O 1
ATOM 711 N N . PRO A 1 93 ? -9.820 -6.545 14.182 1.00 96.31 93 PRO A N 1
ATOM 712 C CA . PRO A 1 93 ? -10.256 -5.166 14.024 1.00 96.31 93 PRO A CA 1
ATOM 713 C C . PRO A 1 93 ? -9.097 -4.294 13.527 1.00 96.31 93 PRO A C 1
ATOM 715 O O . PRO A 1 93 ? -8.099 -4.108 14.223 1.00 96.31 93 PRO A O 1
ATOM 718 N N . VAL A 1 94 ? -9.255 -3.713 12.341 1.00 96.38 94 VAL A N 1
ATOM 719 C CA . VAL A 1 94 ? -8.312 -2.767 11.742 1.00 96.38 94 VAL A CA 1
ATOM 720 C C . VAL A 1 94 ? -8.811 -1.353 12.013 1.00 96.38 94 VAL A C 1
ATOM 722 O O . VAL A 1 94 ? -9.888 -0.960 11.568 1.00 96.38 94 VAL A O 1
ATOM 725 N N . ARG A 1 95 ? -8.030 -0.592 12.785 1.00 96.62 95 ARG A N 1
ATOM 726 C CA . ARG A 1 95 ? -8.322 0.808 13.151 1.00 96.62 95 ARG A CA 1
ATOM 727 C C . ARG A 1 95 ? -7.334 1.802 12.556 1.00 96.62 95 ARG A C 1
ATOM 729 O O . ARG A 1 95 ? -7.657 2.976 12.441 1.00 96.62 95 ARG A O 1
ATOM 736 N N . THR A 1 96 ? -6.151 1.325 12.195 1.00 95.88 96 THR A N 1
ATOM 737 C CA . THR A 1 96 ? -5.053 2.129 11.669 1.00 95.88 96 THR A CA 1
ATOM 738 C C . THR A 1 96 ? -4.416 1.348 10.535 1.00 95.88 96 THR A C 1
ATOM 740 O O . THR A 1 96 ? -4.204 0.142 10.672 1.00 95.88 96 THR A O 1
ATOM 743 N N . ILE A 1 97 ? -4.114 2.028 9.433 1.00 95.31 97 ILE A N 1
ATOM 744 C CA . ILE A 1 97 ? -3.319 1.476 8.337 1.00 95.31 97 ILE A CA 1
ATOM 745 C C . ILE A 1 97 ? -1.950 2.143 8.373 1.00 95.31 97 ILE A C 1
ATOM 747 O O . ILE A 1 97 ? -1.844 3.369 8.353 1.00 95.31 97 ILE A O 1
ATOM 751 N N . SER A 1 98 ? -0.904 1.329 8.438 1.00 93.81 98 SER A N 1
ATOM 752 C CA . SER A 1 98 ? 0.477 1.788 8.345 1.00 93.81 98 SER A CA 1
ATOM 753 C C . SER A 1 98 ? 0.920 1.723 6.892 1.00 93.81 98 SER A C 1
ATOM 755 O O . SER A 1 98 ? 0.854 0.668 6.269 1.00 93.81 98 SER A O 1
ATOM 757 N N . VAL A 1 99 ? 1.376 2.845 6.350 1.00 93.56 99 VAL A N 1
ATOM 758 C CA . VAL A 1 99 ? 1.967 2.936 5.017 1.00 93.56 99 VAL A CA 1
ATOM 759 C C . VAL A 1 99 ? 3.470 3.070 5.186 1.00 93.56 99 VAL A C 1
ATOM 761 O O . VAL A 1 99 ? 3.929 4.004 5.845 1.00 93.56 99 VAL A O 1
ATOM 764 N N . ARG A 1 100 ? 4.248 2.173 4.579 1.00 92.19 100 ARG A N 1
ATOM 765 C CA . ARG A 1 100 ? 5.711 2.281 4.560 1.00 92.19 100 ARG A CA 1
ATOM 766 C C . ARG A 1 100 ? 6.250 2.528 3.161 1.00 92.19 100 ARG A C 1
ATOM 768 O O . ARG A 1 100 ? 5.671 2.102 2.159 1.00 92.19 100 ARG A O 1
ATOM 775 N N . ARG A 1 101 ? 7.416 3.161 3.096 1.00 91.25 101 ARG A N 1
ATOM 776 C CA . ARG A 1 101 ? 8.186 3.268 1.860 1.00 91.25 101 ARG A CA 1
ATOM 777 C C . ARG A 1 101 ? 8.753 1.901 1.478 1.00 91.25 101 ARG A C 1
ATOM 779 O O . ARG A 1 101 ? 9.281 1.179 2.322 1.00 91.25 101 ARG A O 1
ATOM 786 N N . LEU A 1 102 ? 8.653 1.561 0.198 1.00 89.69 102 LEU A N 1
ATOM 787 C CA . LEU A 1 102 ? 9.251 0.342 -0.337 1.00 89.69 102 LEU A CA 1
ATOM 788 C C . LEU A 1 102 ? 10.764 0.503 -0.478 1.00 89.69 102 LEU A C 1
ATOM 790 O O . LEU A 1 102 ? 11.260 1.568 -0.856 1.00 89.69 102 LEU A O 1
ATOM 794 N N . THR A 1 103 ? 11.489 -0.576 -0.216 1.00 89.00 103 THR A N 1
ATOM 795 C CA . THR A 1 103 ? 12.921 -0.669 -0.504 1.00 89.00 103 THR A CA 1
ATOM 796 C C . THR A 1 103 ? 13.170 -0.730 -2.011 1.00 89.00 103 THR A C 1
ATOM 798 O O . THR A 1 103 ? 12.299 -1.111 -2.798 1.00 89.00 103 THR A O 1
ATOM 801 N N . THR A 1 104 ? 14.393 -0.412 -2.438 1.00 85.88 104 THR A N 1
ATOM 802 C CA . THR A 1 104 ? 14.794 -0.518 -3.851 1.00 85.88 104 THR A CA 1
ATOM 803 C C . THR A 1 104 ? 14.578 -1.929 -4.411 1.00 85.88 104 THR A C 1
ATOM 805 O O . THR A 1 104 ? 14.149 -2.072 -5.554 1.00 85.88 104 THR A O 1
ATOM 808 N N . GLY A 1 105 ? 14.828 -2.967 -3.605 1.00 85.38 105 GLY A N 1
ATOM 809 C CA . GLY A 1 105 ? 14.615 -4.361 -4.000 1.00 85.38 105 GLY A CA 1
ATOM 810 C C . GLY A 1 105 ? 13.137 -4.707 -4.184 1.00 85.38 105 GLY A C 1
ATOM 811 O O . GLY A 1 105 ? 12.768 -5.332 -5.174 1.00 85.38 105 GLY A O 1
ATOM 812 N N . GLU A 1 106 ? 12.265 -4.246 -3.286 1.00 86.44 106 GLU A N 1
ATOM 813 C CA . GLU A 1 106 ? 10.814 -4.435 -3.416 1.00 86.44 106 GLU A CA 1
ATOM 814 C C . GLU A 1 106 ? 10.253 -3.719 -4.645 1.00 86.44 106 GLU A C 1
ATOM 816 O O . GLU A 1 106 ? 9.461 -4.298 -5.385 1.00 86.44 106 GLU A O 1
ATOM 821 N N . VAL A 1 107 ? 10.712 -2.492 -4.908 1.00 84.75 107 VAL A N 1
ATOM 822 C CA . VAL A 1 107 ? 10.366 -1.757 -6.130 1.00 84.75 107 VAL A CA 1
ATOM 823 C C . VAL A 1 107 ? 10.819 -2.525 -7.371 1.00 84.75 107 VAL A C 1
ATOM 825 O O . VAL A 1 107 ? 10.020 -2.709 -8.286 1.00 84.75 107 VAL A O 1
ATOM 828 N N . GLY A 1 108 ? 12.062 -3.017 -7.394 1.00 81.19 108 GLY A N 1
ATOM 829 C CA . GLY A 1 108 ? 12.581 -3.844 -8.486 1.00 81.19 108 GLY A CA 1
ATOM 830 C C . GLY A 1 108 ? 11.736 -5.097 -8.716 1.00 81.19 108 GLY A C 1
ATOM 831 O O . GLY A 1 108 ? 11.301 -5.344 -9.834 1.00 81.19 108 GLY A O 1
ATOM 832 N N . ASN A 1 109 ? 11.390 -5.814 -7.646 1.00 83.94 109 ASN A N 1
ATOM 833 C CA . ASN A 1 109 ? 10.524 -6.991 -7.708 1.00 83.94 109 ASN A CA 1
ATOM 834 C C . ASN A 1 109 ? 9.133 -6.688 -8.278 1.00 83.94 109 ASN A C 1
ATOM 836 O O . ASN A 1 109 ? 8.585 -7.504 -9.016 1.00 83.94 109 ASN A O 1
ATOM 840 N N . ILE A 1 110 ? 8.550 -5.537 -7.938 1.00 81.75 110 I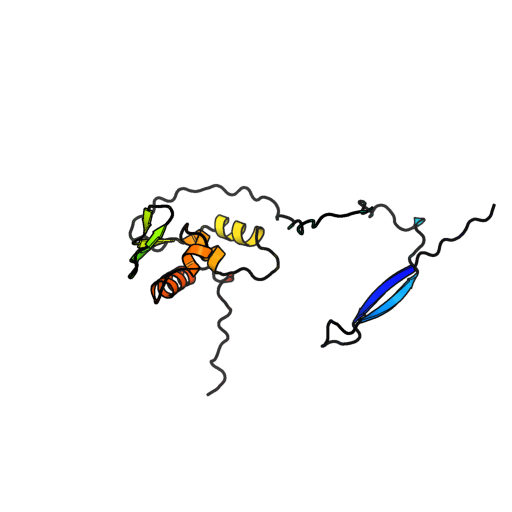LE A N 1
ATOM 841 C CA . ILE A 1 110 ? 7.254 -5.107 -8.480 1.00 81.75 110 ILE A CA 1
ATOM 842 C C . ILE A 1 110 ? 7.362 -4.793 -9.977 1.00 81.75 110 ILE A C 1
ATOM 844 O O . ILE A 1 110 ? 6.425 -5.078 -10.717 1.00 81.75 110 ILE A O 1
ATOM 848 N N . ILE A 1 111 ? 8.485 -4.230 -10.435 1.00 79.38 111 ILE A N 1
ATOM 849 C CA . ILE A 1 111 ? 8.744 -3.973 -11.862 1.00 79.38 111 ILE A CA 1
ATOM 850 C C . ILE A 1 111 ? 8.957 -5.291 -12.613 1.00 79.38 111 ILE A C 1
ATOM 852 O O . ILE A 1 111 ? 8.359 -5.493 -13.664 1.00 79.38 111 ILE A O 1
ATOM 856 N N . ASP A 1 112 ? 9.767 -6.197 -12.067 1.00 78.56 112 ASP A N 1
ATOM 857 C CA . ASP A 1 112 ? 10.159 -7.443 -12.734 1.00 78.56 112 ASP A CA 1
ATOM 858 C C . ASP A 1 112 ? 8.998 -8.458 -12.818 1.00 78.56 112 ASP A C 1
ATOM 860 O O . ASP A 1 112 ? 8.944 -9.269 -13.742 1.00 78.56 112 ASP A O 1
ATOM 864 N N . LYS A 1 113 ? 8.055 -8.423 -11.864 1.00 76.38 113 LYS A N 1
ATOM 865 C CA . LYS A 1 113 ? 6.844 -9.272 -11.849 1.00 76.38 113 LYS A CA 1
ATOM 866 C C . LYS A 1 113 ? 5.660 -8.655 -12.597 1.00 76.38 113 LYS A C 1
ATOM 868 O O . LYS A 1 113 ? 4.581 -9.248 -12.623 1.00 76.38 113 LYS A O 1
ATOM 873 N N . ARG A 1 114 ? 5.835 -7.459 -13.158 1.00 69.56 114 ARG A N 1
ATOM 874 C CA . ARG A 1 114 ? 4.762 -6.688 -13.778 1.00 69.56 114 ARG A CA 1
ATOM 875 C C . ARG A 1 114 ? 4.340 -7.337 -15.109 1.00 69.56 114 ARG A C 1
ATOM 877 O O . ARG A 1 114 ? 5.201 -7.527 -15.969 1.00 69.56 114 ARG A O 1
ATOM 884 N N . PRO A 1 115 ? 3.049 -7.651 -15.324 1.00 67.62 115 PRO A N 1
ATOM 885 C CA . PRO A 1 115 ? 2.550 -7.922 -16.672 1.00 67.62 115 PRO A CA 1
ATOM 886 C C . PRO A 1 115 ? 2.721 -6.669 -17.551 1.00 67.62 115 PRO A C 1
ATOM 888 O O . PRO A 1 115 ? 2.725 -5.551 -17.045 1.00 67.62 115 PRO A O 1
ATOM 891 N N . ALA A 1 116 ? 2.900 -6.830 -18.866 1.00 63.66 116 ALA A N 1
ATOM 892 C CA . ALA A 1 116 ? 3.100 -5.692 -19.781 1.00 63.66 116 ALA A CA 1
ATOM 893 C C . ALA A 1 116 ? 1.902 -4.718 -19.802 1.00 63.66 116 ALA A C 1
ATOM 895 O O . ALA A 1 116 ? 2.030 -3.558 -20.199 1.00 63.66 116 ALA A O 1
ATOM 896 N N . ASP A 1 117 ? 0.757 -5.195 -19.329 1.00 62.00 117 ASP A N 1
ATOM 897 C CA . ASP A 1 117 ? -0.498 -4.480 -19.221 1.00 62.00 117 ASP A CA 1
ATOM 898 C C . ASP A 1 117 ? -0.449 -3.616 -17.948 1.00 62.00 117 ASP A C 1
ATOM 900 O O . ASP A 1 117 ? -0.139 -4.106 -16.862 1.00 62.00 117 ASP A O 1
ATOM 904 N N . VAL A 1 118 ? -0.685 -2.309 -18.103 1.00 58.53 118 VAL A N 1
ATOM 905 C CA . VAL A 1 118 ? -0.537 -1.259 -17.077 1.00 58.53 118 VAL A CA 1
ATOM 906 C C . VAL A 1 118 ? -1.003 -1.742 -15.694 1.00 58.53 118 VAL A C 1
ATOM 908 O O . VAL A 1 118 ? -2.177 -2.076 -15.541 1.00 58.53 118 VAL A O 1
ATOM 911 N N . PRO A 1 119 ? -0.131 -1.779 -14.672 1.00 63.31 119 PRO A N 1
ATOM 912 C CA . PRO A 1 119 ? -0.546 -2.268 -13.371 1.00 63.31 119 PRO A CA 1
ATOM 913 C C . PRO A 1 119 ? -1.453 -1.277 -12.680 1.00 63.31 119 PRO A C 1
ATOM 915 O O . PRO A 1 119 ? -1.318 -0.058 -12.807 1.00 63.31 119 PRO A O 1
ATOM 918 N N . ASP A 1 120 ? -2.318 -1.847 -11.860 1.00 78.88 120 ASP A N 1
ATOM 919 C CA . ASP A 1 120 ? -3.099 -1.080 -10.929 1.00 78.88 120 ASP A CA 1
ATOM 920 C C . ASP A 1 120 ? -2.193 -0.587 -9.785 1.00 78.88 120 ASP A C 1
ATOM 922 O O . ASP A 1 120 ? -1.525 -1.372 -9.106 1.00 78.88 120 ASP A O 1
ATOM 926 N N . ASN A 1 121 ? -2.174 0.728 -9.548 1.00 86.19 121 ASN A N 1
ATOM 927 C CA . ASN A 1 121 ? -1.441 1.353 -8.442 1.00 86.19 121 ASN A CA 1
ATOM 928 C C . ASN A 1 121 ? -1.789 0.723 -7.084 1.00 86.19 121 ASN A C 1
ATOM 930 O O . ASN A 1 121 ? -0.947 0.690 -6.185 1.00 86.19 121 ASN A O 1
ATOM 934 N N . PHE A 1 122 ? -2.992 0.159 -6.949 1.00 88.38 122 PHE A N 1
ATOM 935 C CA . PHE A 1 122 ? -3.413 -0.539 -5.741 1.00 88.38 122 PHE A CA 1
ATOM 936 C C . PHE A 1 122 ? -2.571 -1.777 -5.402 1.00 88.38 122 PHE A C 1
ATOM 938 O O . PHE A 1 122 ? -2.487 -2.130 -4.226 1.00 88.38 122 PHE A O 1
ATOM 945 N N . ASP A 1 123 ? -1.907 -2.416 -6.369 1.00 87.56 123 ASP A N 1
ATOM 946 C CA . ASP A 1 123 ? -0.995 -3.530 -6.078 1.00 87.56 123 ASP A CA 1
ATOM 947 C C . ASP A 1 123 ? 0.294 -3.032 -5.410 1.00 87.56 123 ASP A C 1
ATOM 949 O O . ASP A 1 123 ? 0.803 -3.649 -4.470 1.00 87.56 123 ASP A O 1
ATOM 953 N N . ILE A 1 124 ? 0.779 -1.859 -5.829 1.00 89.25 124 ILE A N 1
ATOM 954 C CA . ILE A 1 124 ? 1.917 -1.186 -5.192 1.00 89.25 124 ILE A CA 1
ATOM 955 C C . ILE A 1 124 ? 1.520 -0.735 -3.785 1.00 89.25 124 ILE A C 1
ATOM 957 O O . ILE A 1 124 ? 2.252 -0.976 -2.826 1.00 89.25 124 ILE A O 1
ATOM 961 N N . TYR A 1 125 ? 0.328 -0.153 -3.638 1.00 93.00 125 TYR A N 1
ATOM 962 C CA . TYR A 1 125 ? -0.204 0.254 -2.334 1.00 93.00 125 TYR A CA 1
ATOM 963 C C . TYR A 1 125 ? -0.381 -0.940 -1.398 1.00 93.00 125 TYR A C 1
ATOM 965 O O . TYR A 1 125 ? -0.151 -0.830 -0.192 1.00 93.00 125 TYR A O 1
ATOM 973 N N . GLY A 1 126 ? -0.719 -2.107 -1.944 1.00 92.62 126 GLY A N 1
ATOM 974 C CA . GLY A 1 126 ? -0.796 -3.325 -1.159 1.00 92.62 126 GLY A CA 1
ATOM 975 C C . GLY A 1 126 ? 0.557 -3.756 -0.597 1.00 92.62 126 GLY A C 1
ATOM 976 O O . GLY A 1 126 ? 0.665 -4.067 0.588 1.00 92.62 126 GLY A O 1
ATOM 977 N N . ALA A 1 127 ? 1.624 -3.666 -1.395 1.00 91.00 127 ALA A N 1
ATOM 978 C CA . ALA A 1 127 ? 2.983 -3.911 -0.907 1.00 91.00 127 ALA A CA 1
ATOM 979 C C . ALA A 1 127 ? 3.410 -2.909 0.186 1.00 91.00 127 ALA A C 1
ATOM 981 O O . ALA A 1 127 ? 4.135 -3.269 1.115 1.00 91.00 127 ALA A O 1
ATOM 982 N N . MET A 1 128 ? 2.939 -1.662 0.095 1.00 92.62 128 MET A N 1
ATOM 983 C CA . MET A 1 128 ? 3.257 -0.582 1.040 1.00 92.62 128 MET A CA 1
ATOM 984 C C . MET A 1 128 ? 2.496 -0.675 2.361 1.00 92.62 128 MET A C 1
ATOM 986 O O . MET A 1 128 ? 3.008 -0.246 3.391 1.00 92.62 128 MET A O 1
ATOM 990 N N . THR A 1 129 ? 1.274 -1.202 2.340 1.00 94.19 129 THR A N 1
ATOM 991 C CA . THR A 1 129 ? 0.400 -1.295 3.523 1.00 94.19 129 THR A CA 1
ATOM 992 C C . THR A 1 129 ? 0.393 -2.681 4.158 1.00 94.19 129 THR A C 1
ATOM 994 O O . THR A 1 129 ? -0.063 -2.845 5.286 1.00 94.19 129 THR A O 1
ATOM 997 N N . GLY A 1 130 ? 0.857 -3.698 3.427 1.00 92.50 130 GLY A N 1
ATOM 998 C CA . GLY A 1 130 ? 0.697 -5.101 3.807 1.00 92.50 130 GLY A CA 1
ATOM 999 C C . GLY A 1 130 ? -0.739 -5.619 3.658 1.00 92.50 130 GLY A C 1
ATOM 1000 O O . GLY A 1 130 ? -1.008 -6.768 4.006 1.00 92.50 130 GLY A O 1
ATOM 1001 N N . LEU A 1 131 ? -1.663 -4.804 3.139 1.00 93.75 131 LEU A N 1
ATOM 1002 C CA . LEU A 1 131 ? -3.044 -5.191 2.866 1.00 93.75 131 LEU A CA 1
ATOM 1003 C C . LEU A 1 131 ? -3.210 -5.524 1.380 1.00 93.75 131 LEU A C 1
ATOM 1005 O O . LEU A 1 131 ? -2.602 -4.881 0.532 1.00 93.75 131 LEU A O 1
ATOM 1009 N N . PRO A 1 132 ? -4.044 -6.503 1.006 1.00 92.94 132 PRO A N 1
ATOM 1010 C CA . PRO A 1 132 ? -4.267 -6.795 -0.401 1.00 92.94 132 PRO A CA 1
ATOM 1011 C C . PRO A 1 132 ? -5.015 -5.641 -1.077 1.00 92.94 132 PRO A C 1
ATOM 1013 O O . PRO A 1 132 ? -5.883 -4.995 -0.485 1.00 92.94 132 PRO A O 1
ATOM 1016 N N . ALA A 1 133 ? -4.744 -5.446 -2.365 1.00 91.69 133 ALA A N 1
ATOM 1017 C CA . ALA A 1 133 ? -5.357 -4.404 -3.179 1.00 91.69 133 ALA A CA 1
ATOM 1018 C C . ALA A 1 133 ? -6.903 -4.430 -3.128 1.00 91.69 133 ALA A C 1
ATOM 1020 O O . ALA A 1 133 ? -7.555 -3.390 -3.187 1.00 91.69 133 ALA A O 1
ATOM 1021 N N . SER A 1 134 ? -7.520 -5.610 -3.002 1.00 93.50 134 SER A N 1
ATOM 1022 C CA . SER A 1 134 ? -8.977 -5.758 -2.861 1.00 93.50 134 SER A CA 1
ATOM 1023 C C . SER A 1 134 ? -9.533 -5.155 -1.567 1.00 93.50 134 SER A C 1
ATOM 1025 O O . SER A 1 134 ? -10.638 -4.623 -1.579 1.00 93.50 134 SER A O 1
ATOM 1027 N N . VAL A 1 135 ? -8.773 -5.199 -0.469 1.00 94.19 135 VAL A N 1
ATOM 1028 C CA . VAL A 1 135 ? -9.155 -4.577 0.810 1.00 94.19 135 VAL A CA 1
ATOM 1029 C C . VAL A 1 135 ? -9.049 -3.064 0.709 1.00 94.19 135 VAL A C 1
ATOM 1031 O O . VAL A 1 135 ? -9.973 -2.368 1.114 1.00 94.19 135 VAL A O 1
ATOM 1034 N N . LEU A 1 136 ? -7.968 -2.560 0.110 1.00 93.69 136 LEU A N 1
ATOM 1035 C CA . LEU A 1 136 ? -7.769 -1.122 -0.082 1.00 93.69 136 LEU A CA 1
ATOM 1036 C C . LEU A 1 136 ? -8.872 -0.498 -0.949 1.00 93.69 136 LEU A C 1
ATOM 1038 O O . LEU A 1 136 ? -9.379 0.568 -0.617 1.00 93.69 136 LEU A O 1
ATOM 1042 N N . ARG A 1 137 ? -9.309 -1.191 -2.010 1.00 92.88 137 ARG A N 1
ATOM 1043 C CA . ARG A 1 137 ? -10.446 -0.756 -2.846 1.00 92.88 137 ARG A CA 1
ATOM 1044 C C . ARG A 1 137 ? -11.803 -0.842 -2.131 1.00 92.88 137 ARG A C 1
ATOM 1046 O O . ARG A 1 137 ? -12.767 -0.248 -2.598 1.00 92.88 137 ARG A O 1
ATOM 1053 N N . GLY A 1 138 ? -11.891 -1.591 -1.031 1.00 93.94 138 GLY A N 1
ATOM 1054 C CA . GLY A 1 138 ? -13.098 -1.726 -0.214 1.00 93.94 138 GLY A CA 1
ATOM 1055 C C . GLY A 1 138 ? -13.223 -0.695 0.912 1.00 93.94 138 GLY A C 1
ATOM 1056 O O . GLY A 1 138 ? -14.223 -0.725 1.631 1.00 93.94 138 GLY A O 1
ATOM 1057 N N . LEU A 1 139 ? -12.231 0.186 1.096 1.00 93.94 139 LEU A N 1
ATOM 1058 C CA . LEU A 1 139 ? -12.297 1.265 2.083 1.00 93.94 139 LEU A CA 1
ATOM 1059 C C . LEU A 1 139 ? -13.433 2.239 1.735 1.00 93.94 139 LEU A C 1
ATOM 1061 O O . LEU A 1 139 ? -13.674 2.548 0.570 1.00 93.94 139 LEU A O 1
ATOM 1065 N N . ILE A 1 140 ? -14.151 2.703 2.757 1.00 91.44 140 ILE A N 1
ATOM 1066 C CA . ILE A 1 140 ? -15.359 3.522 2.595 1.00 91.44 140 ILE A CA 1
ATOM 1067 C C . ILE A 1 140 ? -15.013 5.002 2.789 1.00 91.44 140 ILE A C 1
ATOM 1069 O O . ILE A 1 140 ? -14.244 5.351 3.683 1.00 91.44 140 ILE A O 1
ATOM 1073 N N . SER A 1 141 ? -15.667 5.879 2.017 1.00 88.75 141 SER A N 1
ATOM 1074 C CA . SER A 1 141 ? -15.532 7.341 2.129 1.00 88.75 141 SER A CA 1
ATOM 1075 C C . SER A 1 141 ? -14.077 7.795 1.941 1.00 88.75 141 SER A C 1
ATOM 1077 O O . SER A 1 141 ? -13.332 7.231 1.143 1.00 88.75 141 SER A O 1
ATOM 1079 N N . ASP A 1 142 ? -13.680 8.809 2.702 1.00 91.44 142 ASP A N 1
ATOM 1080 C CA . ASP A 1 142 ? -12.394 9.487 2.659 1.00 91.44 142 ASP A CA 1
ATOM 1081 C C . ASP A 1 142 ? -11.234 8.581 3.097 1.00 91.44 142 ASP A C 1
ATOM 1083 O O . ASP A 1 142 ? -10.086 8.892 2.804 1.00 91.44 142 ASP A O 1
ATOM 1087 N N . ASP A 1 143 ? -11.495 7.466 3.798 1.00 93.00 143 ASP A N 1
ATOM 1088 C CA . ASP A 1 143 ? -10.422 6.580 4.271 1.00 93.00 143 ASP A CA 1
ATOM 1089 C C . ASP A 1 143 ? -9.641 5.980 3.090 1.00 93.00 143 ASP A C 1
ATOM 1091 O O . ASP A 1 143 ? -8.421 5.840 3.162 1.00 93.00 143 ASP A O 1
ATOM 1095 N N . GLY A 1 144 ? -10.324 5.668 1.981 1.00 91.38 144 GLY A N 1
ATOM 1096 C CA . GLY A 1 144 ? -9.670 5.175 0.767 1.00 91.38 144 GLY A CA 1
ATOM 1097 C C . GLY A 1 144 ? -8.769 6.225 0.115 1.00 91.38 144 GLY A C 1
ATOM 1098 O O . GLY A 1 144 ? -7.643 5.917 -0.274 1.00 91.38 144 GLY A O 1
ATOM 1099 N N . GLU A 1 145 ? -9.241 7.470 0.042 1.00 92.00 145 GLU A N 1
ATOM 1100 C CA . GLU A 1 145 ? -8.499 8.592 -0.541 1.00 92.00 145 GLU A CA 1
ATOM 1101 C C . GLU A 1 145 ? -7.278 8.964 0.307 1.00 92.00 145 GLU A C 1
ATOM 1103 O O . GLU A 1 145 ? -6.176 9.059 -0.226 1.00 92.00 145 GLU A O 1
ATOM 1108 N N . LEU A 1 146 ? -7.435 9.051 1.633 1.00 93.44 146 LEU A N 1
ATOM 1109 C CA . LEU A 1 146 ? -6.344 9.354 2.566 1.00 93.44 146 LEU A CA 1
ATOM 1110 C C . LEU A 1 146 ? -5.222 8.310 2.507 1.00 93.44 146 LEU A C 1
ATOM 1112 O O . LEU A 1 146 ? -4.036 8.649 2.531 1.00 93.44 146 LEU A O 1
ATOM 1116 N N . VAL A 1 147 ? -5.584 7.026 2.425 1.00 93.31 147 VAL A N 1
ATOM 1117 C CA . VAL A 1 147 ? -4.604 5.943 2.285 1.00 93.31 147 VAL A CA 1
ATOM 1118 C C . VAL A 1 147 ? -3.918 6.012 0.923 1.00 93.31 147 VAL A C 1
ATOM 1120 O O . VAL A 1 147 ? -2.697 5.863 0.856 1.00 93.31 147 VAL A O 1
ATOM 1123 N N . ALA A 1 148 ? -4.667 6.269 -0.151 1.00 91.62 148 ALA A N 1
ATOM 1124 C CA . ALA A 1 148 ? -4.109 6.392 -1.493 1.00 91.62 148 ALA A CA 1
ATOM 1125 C C . ALA A 1 148 ? -3.149 7.586 -1.617 1.00 91.62 148 ALA A C 1
ATOM 1127 O O . ALA A 1 148 ? -2.068 7.420 -2.175 1.00 91.62 148 ALA A O 1
ATOM 1128 N N . GLU A 1 149 ? -3.493 8.749 -1.061 1.00 92.44 149 GLU A N 1
ATOM 1129 C CA . GLU A 1 149 ? -2.646 9.950 -1.031 1.00 92.44 149 GLU A CA 1
ATOM 1130 C C . GLU A 1 149 ? -1.335 9.683 -0.281 1.00 92.44 149 GLU A C 1
ATOM 1132 O O . GLU A 1 149 ? -0.242 9.916 -0.799 1.00 92.44 149 GLU A O 1
ATOM 1137 N N . ALA A 1 150 ? -1.421 9.082 0.907 1.00 91.94 150 ALA A N 1
ATOM 1138 C CA . ALA A 1 150 ? -0.236 8.717 1.672 1.00 91.94 150 ALA A CA 1
ATOM 1139 C C . ALA A 1 150 ? 0.647 7.682 0.956 1.00 91.94 150 ALA A C 1
ATOM 1141 O O . ALA A 1 150 ? 1.873 7.735 1.061 1.00 91.94 150 ALA A O 1
ATOM 1142 N N . CYS A 1 151 ? 0.050 6.742 0.218 1.00 91.50 151 CYS A N 1
ATOM 1143 C CA . CYS A 1 151 ? 0.821 5.831 -0.619 1.00 91.50 151 CYS A CA 1
ATOM 1144 C C . CYS A 1 151 ? 1.445 6.563 -1.818 1.00 91.50 151 CYS A C 1
ATOM 1146 O O . CYS A 1 151 ? 2.598 6.311 -2.166 1.00 91.50 151 CYS A O 1
ATOM 1148 N N . TYR A 1 152 ? 0.725 7.501 -2.429 1.00 90.00 152 TYR A N 1
ATOM 1149 C CA . TYR A 1 152 ? 1.207 8.292 -3.556 1.00 90.00 152 TYR A CA 1
ATOM 1150 C C . TYR A 1 152 ? 2.454 9.118 -3.201 1.00 90.00 152 TYR A C 1
ATOM 1152 O O . TYR A 1 152 ? 3.431 9.130 -3.958 1.00 90.00 152 TYR A O 1
ATOM 1160 N N . ASP A 1 153 ? 2.483 9.715 -2.007 1.00 86.94 153 ASP A N 1
ATOM 1161 C CA . ASP A 1 153 ? 3.645 10.444 -1.476 1.00 86.94 153 ASP A CA 1
ATOM 1162 C C . ASP A 1 153 ? 4.919 9.585 -1.450 1.00 86.94 153 ASP A C 1
ATOM 1164 O O . ASP A 1 153 ? 6.027 10.063 -1.730 1.00 86.94 153 ASP A O 1
ATOM 1168 N N . PHE A 1 154 ? 4.767 8.293 -1.167 1.00 87.25 154 PHE A N 1
ATOM 1169 C CA . PHE A 1 154 ? 5.863 7.334 -1.083 1.00 87.25 154 PHE A CA 1
ATOM 1170 C C . PHE A 1 154 ? 6.151 6.594 -2.392 1.00 87.25 154 PHE A C 1
ATOM 1172 O O . PHE A 1 154 ? 7.194 5.934 -2.478 1.00 87.25 154 PHE A O 1
ATOM 1179 N N . LEU A 1 155 ? 5.317 6.747 -3.429 1.00 84.88 155 LEU A N 1
ATOM 1180 C CA . LEU A 1 155 ? 5.583 6.155 -4.737 1.00 84.88 155 LEU A CA 1
ATOM 1181 C C . LEU A 1 155 ? 6.904 6.691 -5.315 1.00 84.88 155 LEU A C 1
ATOM 1183 O O . LEU A 1 155 ? 7.097 7.916 -5.401 1.00 84.88 155 LEU A O 1
ATOM 1187 N N . PRO A 1 156 ? 7.802 5.797 -5.774 1.00 80.38 156 PRO A N 1
ATOM 1188 C CA . PRO A 1 156 ? 8.911 6.161 -6.643 1.00 80.38 156 PRO A CA 1
ATOM 1189 C C . PRO A 1 156 ? 8.437 7.018 -7.818 1.00 80.38 156 PRO A C 1
ATOM 1191 O O . PRO A 1 156 ? 7.391 6.746 -8.405 1.00 80.38 156 PRO A O 1
ATOM 1194 N N . ARG A 1 157 ? 9.239 8.018 -8.207 1.00 79.69 157 ARG A N 1
ATOM 1195 C CA . ARG A 1 157 ? 8.904 8.946 -9.307 1.00 79.69 157 ARG A CA 1
ATOM 1196 C C . ARG A 1 15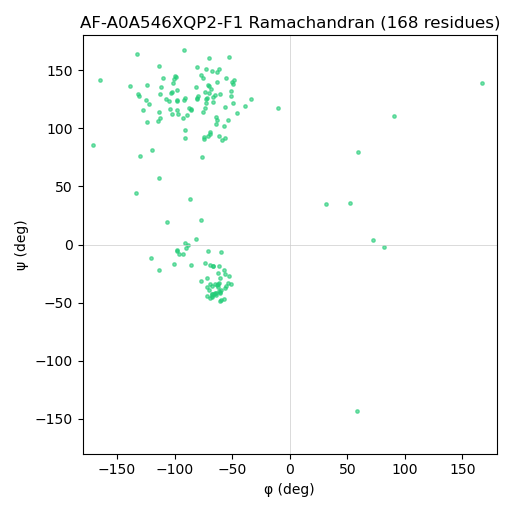7 ? 8.491 8.232 -10.594 1.00 79.69 157 ARG A C 1
ATOM 1198 O O . ARG A 1 157 ? 7.620 8.719 -11.293 1.00 79.69 157 ARG A O 1
ATOM 1205 N N . TYR A 1 158 ? 9.085 7.072 -10.869 1.00 76.00 158 TYR A N 1
ATOM 1206 C CA . TYR A 1 158 ? 8.777 6.251 -12.039 1.00 76.00 158 TYR A CA 1
ATOM 1207 C C . TYR A 1 158 ? 7.312 5.777 -12.107 1.00 76.00 158 TYR A C 1
ATOM 1209 O O . TYR A 1 158 ? 6.795 5.563 -13.197 1.00 76.00 158 TYR A O 1
ATOM 1217 N N . PHE A 1 159 ? 6.637 5.613 -10.965 1.00 75.56 159 PHE A N 1
ATOM 1218 C CA . PHE A 1 159 ? 5.234 5.184 -10.906 1.00 75.56 159 PHE A CA 1
ATOM 1219 C C . PHE A 1 159 ? 4.247 6.333 -10.735 1.00 75.56 159 PHE A C 1
ATOM 1221 O O . PHE A 1 159 ? 3.040 6.101 -10.750 1.00 75.56 159 PHE A O 1
ATOM 1228 N N . ARG A 1 160 ? 4.732 7.563 -10.552 1.00 79.06 160 ARG A N 1
ATOM 1229 C CA . ARG A 1 160 ? 3.841 8.717 -10.524 1.00 79.06 160 ARG A CA 1
ATOM 1230 C C . ARG A 1 160 ? 3.382 8.980 -11.959 1.00 79.06 160 ARG A C 1
ATOM 1232 O O . ARG A 1 160 ? 4.234 9.000 -12.852 1.00 79.06 160 ARG A O 1
ATOM 1239 N N . PRO A 1 161 ? 2.075 9.163 -12.207 1.00 70.31 161 PRO A N 1
ATOM 1240 C CA . PRO A 1 161 ? 1.600 9.673 -13.481 1.00 70.31 161 PRO A CA 1
ATOM 1241 C C . PRO A 1 161 ? 2.396 10.930 -13.829 1.00 70.31 161 PRO A C 1
ATOM 1243 O O . PRO A 1 161 ? 2.666 11.749 -12.948 1.00 70.31 161 PRO A O 1
ATOM 1246 N N . ALA A 1 162 ? 2.796 11.075 -15.093 1.00 65.56 162 ALA A N 1
ATOM 1247 C CA . ALA A 1 162 ? 3.349 12.340 -15.547 1.00 65.56 162 ALA A CA 1
ATOM 1248 C C . ALA A 1 162 ? 2.298 13.414 -15.249 1.00 65.56 162 ALA A C 1
ATOM 1250 O O . ALA A 1 162 ? 1.173 13.313 -15.742 1.00 65.56 162 A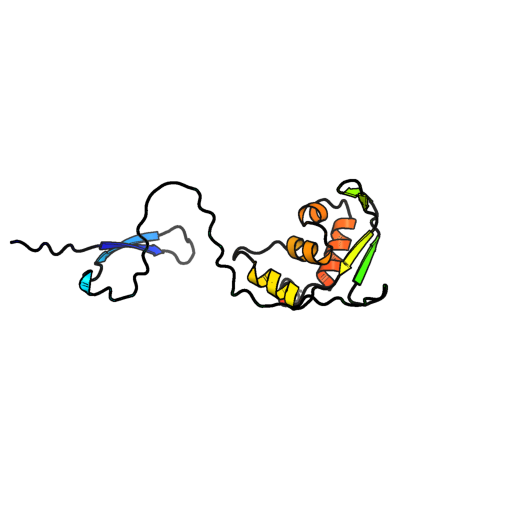LA A O 1
ATOM 1251 N N . GLU A 1 163 ? 2.638 14.394 -14.411 1.00 60.59 163 GLU A N 1
ATOM 1252 C CA . GLU A 1 163 ? 1.825 15.594 -14.264 1.00 60.59 163 GLU A CA 1
ATOM 1253 C C . GLU A 1 163 ? 1.724 16.195 -15.667 1.00 60.59 163 GLU A C 1
ATOM 1255 O O . GLU A 1 163 ? 2.696 16.733 -16.197 1.00 60.59 163 GLU A O 1
ATOM 1260 N N . MET A 1 164 ? 0.585 15.996 -16.335 1.00 50.69 164 MET A N 1
ATOM 1261 C CA . MET A 1 164 ? 0.301 16.718 -17.563 1.00 50.69 164 MET A CA 1
ATOM 1262 C C . MET A 1 164 ? 0.223 18.179 -17.151 1.00 50.69 164 MET A C 1
ATOM 1264 O O . MET A 1 164 ? -0.707 18.583 -16.458 1.00 50.69 164 MET A O 1
ATOM 1268 N N . ASP A 1 165 ? 1.251 18.923 -17.529 1.00 48.78 165 ASP A N 1
ATOM 1269 C CA .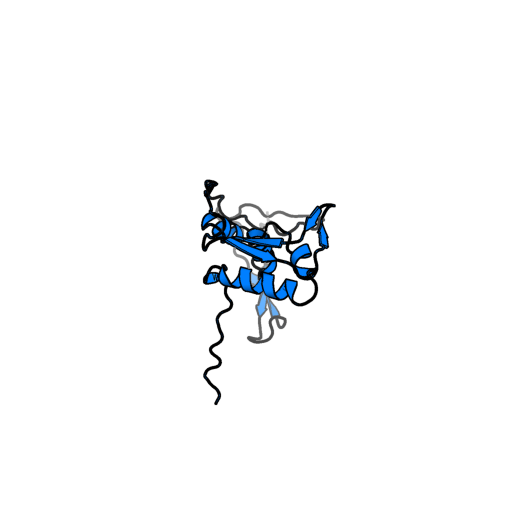 ASP A 1 165 ? 1.421 20.343 -17.286 1.00 48.78 165 ASP A CA 1
ATOM 1270 C C . ASP A 1 165 ? 0.205 21.101 -17.858 1.00 48.78 165 ASP A C 1
ATOM 1272 O O . ASP A 1 165 ? 0.148 21.439 -19.040 1.00 48.78 165 ASP A O 1
ATOM 1276 N N . GLN A 1 166 ? -0.831 21.318 -17.039 1.00 49.62 166 GLN A N 1
ATOM 1277 C CA . GLN A 1 166 ? -2.035 22.084 -17.399 1.00 49.62 166 GLN A CA 1
ATOM 1278 C C . GLN A 1 166 ? -1.781 23.604 -17.371 1.00 49.62 166 GLN A C 1
ATOM 1280 O O . GLN A 1 166 ? -2.717 24.393 -17.282 1.00 49.62 166 GLN A O 1
ATOM 1285 N N . SER A 1 167 ? -0.526 24.050 -17.472 1.00 48.19 167 SER A N 1
ATOM 1286 C CA . SER A 1 167 ? -0.172 25.473 -17.509 1.00 48.19 167 SER A CA 1
ATOM 1287 C C . SER A 1 167 ? -0.322 26.127 -18.895 1.00 48.19 167 SER A C 1
ATOM 1289 O O . SER A 1 167 ? -0.034 27.311 -19.050 1.00 48.19 167 SER A O 1
ATOM 1291 N N . ALA A 1 168 ? -0.839 25.410 -19.899 1.00 50.22 168 ALA A N 1
ATOM 1292 C CA . ALA A 1 168 ? -1.049 25.926 -21.254 1.00 50.22 168 ALA A CA 1
ATOM 1293 C C . ALA A 1 168 ? -2.536 26.028 -21.641 1.00 50.22 168 ALA A C 1
ATOM 1295 O O . ALA A 1 168 ? -2.953 25.429 -22.628 1.00 50.22 168 ALA A O 1
ATOM 1296 N N . SER A 1 169 ? -3.348 26.765 -20.876 1.00 47.97 169 SER A N 1
ATOM 1297 C CA . SER A 1 169 ? -4.593 27.404 -21.356 1.00 47.97 169 SER A CA 1
ATOM 1298 C C . SER A 1 169 ? -5.160 28.342 -20.287 1.00 47.97 169 SER A C 1
ATOM 1300 O O . SER A 1 169 ? -6.015 27.963 -19.488 1.00 47.97 169 SER A O 1
ATOM 1302 N N . SER A 1 170 ? -4.686 29.584 -20.263 1.00 45.22 170 SER A N 1
ATOM 1303 C CA . SER A 1 170 ? -5.416 30.742 -19.733 1.00 45.22 170 SER A CA 1
ATOM 1304 C C . SER A 1 170 ? -5.005 31.979 -20.512 1.00 45.22 170 SER A C 1
ATOM 1306 O O . SER A 1 170 ? -3.800 32.081 -20.834 1.00 45.22 170 SER A O 1
#

Mean predicted aligned error: 17.86 Å

Solvent-accessible surface area (backbone atoms only — not comparable to full-atom values): 11413 Å² total; per-residue (Å²): 135,87,80,80,83,78,78,50,68,43,80,44,76,44,71,77,42,100,85,41,95,84,43,60,48,76,46,78,45,78,49,78,63,77,89,73,62,69,97,74,71,88,78,87,82,87,88,84,91,71,94,70,72,82,78,74,78,68,53,83,85,70,92,68,84,86,78,86,76,92,76,58,91,83,34,98,54,48,46,77,42,76,45,88,75,59,46,72,56,98,86,41,81,45,50,61,50,50,40,40,53,71,51,74,60,56,51,48,51,54,60,48,71,50,64,94,62,85,76,62,68,47,56,58,42,15,71,29,47,76,43,56,38,72,59,56,73,64,45,66,76,66,50,32,54,56,52,48,52,60,41,55,76,54,48,58,75,88,76,49,76,78,78,73,78,78,84,83,79,131

pLDDT: mean 73.52, std 18.63, range [31.89, 96.62]

Foldseek 3Di:
DDDDQPFDWDWDWDAPDPPDPVRTDTDIDTDDRPVPPPPPDPDDDDDDDDPDPDPLPQPPDDDDDDDDDPDDPPDPFKDKAAAPDWDADPNDTDGIFIFGADDPVRVVNCVRPDDPPDDDVLCVLCVRRVHHSVVLVVRDDCRSVVSVVVNQVRDDPVPRPPPPPPVPDD

Organism: Rhizobium rhizogenes (NCBI:txid359)

Radius of gyration: 26.22 Å; Cα contacts (8 Å, |Δi|>4): 136; chains: 1; bounding box: 36×71×74 Å